Protein AF-A0A399F5J0-F1 (afdb_monomer)

pLDDT: mean 86.91, std 15.65, range [37.97, 98.62]

Structure (mmCIF, N/CA/C/O backbone):
data_AF-A0A399F5J0-F1
#
_entry.id   AF-A0A399F5J0-F1
#
loop_
_atom_site.group_PDB
_atom_site.id
_atom_site.type_symbol
_atom_site.label_atom_id
_atom_site.label_alt_id
_atom_site.label_comp_id
_atom_site.label_asym_id
_atom_site.label_entity_id
_atom_site.label_seq_id
_atom_site.pdbx_PDB_ins_code
_atom_site.Cartn_x
_atom_site.Cartn_y
_atom_site.Cartn_z
_atom_site.occupancy
_atom_site.B_iso_or_equiv
_atom_site.auth_seq_id
_atom_site.auth_comp_id
_atom_site.auth_asym_id
_atom_site.auth_atom_id
_atom_site.pdbx_PDB_model_num
ATOM 1 N N . MET A 1 1 ? -2.899 16.277 22.459 1.00 39.34 1 MET A N 1
ATOM 2 C CA . MET A 1 1 ? -2.264 15.158 21.730 1.00 39.34 1 MET A CA 1
ATOM 3 C C . MET A 1 1 ? -3.177 13.953 21.879 1.00 39.34 1 MET A C 1
ATOM 5 O O . MET A 1 1 ? -3.396 13.533 23.008 1.00 39.34 1 MET A O 1
ATOM 9 N N . ARG A 1 2 ? -3.818 13.491 20.797 1.00 46.12 2 ARG A N 1
ATOM 10 C CA . ARG A 1 2 ? -4.638 12.269 20.835 1.00 46.12 2 ARG A CA 1
ATOM 11 C C . ARG A 1 2 ? -3.710 11.055 20.730 1.00 46.12 2 ARG A C 1
ATOM 13 O O . ARG A 1 2 ? -2.695 11.117 20.047 1.00 46.12 2 ARG A O 1
ATOM 20 N N . SER A 1 3 ? -4.010 10.022 21.511 1.00 44.75 3 SER A N 1
ATOM 21 C CA . SER A 1 3 ? -3.161 8.846 21.712 1.00 44.75 3 SER A CA 1
ATOM 22 C C . SER A 1 3 ? -3.291 7.888 20.526 1.00 44.75 3 SER A C 1
ATOM 24 O O . SER A 1 3 ? -4.403 7.493 20.186 1.00 44.75 3 SER A O 1
ATOM 26 N N . MET A 1 4 ? -2.166 7.534 19.900 1.00 50.41 4 MET A N 1
ATOM 27 C CA . MET A 1 4 ? -2.104 6.473 18.893 1.00 50.41 4 MET A CA 1
ATOM 28 C C . MET A 1 4 ? -2.210 5.108 19.578 1.00 50.41 4 MET A C 1
ATOM 30 O O . MET A 1 4 ? -1.457 4.828 20.514 1.00 50.41 4 MET A O 1
ATOM 34 N N . SER A 1 5 ? -3.106 4.246 19.096 1.00 65.94 5 SER A N 1
ATOM 35 C CA . SER A 1 5 ? -3.168 2.852 19.543 1.00 65.94 5 SER A CA 1
ATOM 36 C C . SER A 1 5 ? -2.081 2.044 18.828 1.00 65.94 5 SER A C 1
ATOM 38 O O . SER A 1 5 ? -2.096 1.925 17.603 1.00 65.94 5 SER A O 1
ATOM 40 N N . VAL A 1 6 ? -1.107 1.529 19.582 1.00 53.22 6 VAL A N 1
ATOM 41 C CA . VAL A 1 6 ? -0.026 0.675 19.061 1.00 53.22 6 VAL A CA 1
ATOM 42 C C . VAL A 1 6 ? -0.524 -0.767 18.981 1.00 53.22 6 VAL A C 1
ATOM 44 O O . VAL A 1 6 ? -0.937 -1.332 19.997 1.00 53.22 6 VAL A O 1
ATOM 47 N N . LEU A 1 7 ? -0.474 -1.377 17.793 1.00 51.62 7 LEU A N 1
ATOM 48 C CA . LEU A 1 7 ? -0.889 -2.767 17.612 1.00 51.62 7 LEU A CA 1
ATOM 49 C C . LEU A 1 7 ? 0.215 -3.740 18.071 1.00 51.62 7 LEU A C 1
ATOM 51 O O . LEU A 1 7 ? 1.389 -3.539 17.748 1.00 51.62 7 LEU A O 1
ATOM 55 N N . PRO A 1 8 ? -0.120 -4.808 18.819 1.00 44.28 8 PRO A N 1
ATOM 56 C CA . PRO A 1 8 ? 0.854 -5.815 19.224 1.00 44.28 8 PRO A CA 1
ATOM 57 C C . PRO A 1 8 ? 1.428 -6.582 18.018 1.00 44.28 8 PRO A C 1
ATOM 59 O O . PRO A 1 8 ? 0.754 -6.802 17.012 1.00 44.28 8 PRO A O 1
ATOM 62 N N . SER A 1 9 ? 2.688 -7.006 18.169 1.00 53.03 9 SER A N 1
ATOM 63 C CA . SER A 1 9 ? 3.479 -7.796 17.213 1.00 53.03 9 SER A CA 1
ATOM 64 C C . SER A 1 9 ? 2.714 -8.999 16.637 1.00 53.03 9 SER A C 1
ATOM 66 O O . SER A 1 9 ? 1.986 -9.683 17.354 1.00 53.03 9 SER A O 1
ATOM 68 N N . SER A 1 10 ? 2.962 -9.251 15.345 1.00 49.31 10 SER A N 1
ATOM 69 C CA . SER A 1 10 ? 2.407 -10.208 14.363 1.00 49.31 10 SER A CA 1
ATOM 70 C C . SER A 1 10 ? 2.232 -11.692 14.750 1.00 49.31 10 SER A C 1
ATOM 72 O O . SER A 1 10 ? 2.075 -12.542 13.872 1.00 49.31 10 SER A O 1
ATOM 74 N N . ARG A 1 11 ? 2.209 -12.058 16.034 1.00 37.97 11 ARG A N 1
ATOM 75 C CA . ARG A 1 11 ? 1.955 -13.433 16.487 1.00 37.97 11 ARG A CA 1
ATOM 76 C C . ARG A 1 11 ? 0.496 -13.830 16.232 1.00 37.97 11 ARG A C 1
ATOM 78 O O . ARG A 1 11 ? -0.356 -13.663 17.098 1.00 37.97 11 ARG A O 1
ATOM 85 N N . GLY A 1 12 ? 0.222 -14.367 15.045 1.00 40.38 12 GLY A N 1
ATOM 86 C CA . GLY A 1 12 ? -1.061 -14.986 14.691 1.00 40.38 12 GLY A CA 1
ATOM 87 C C . GLY A 1 12 ? -1.596 -14.651 13.299 1.00 40.38 12 GLY A C 1
ATOM 88 O O . GLY A 1 12 ? -2.651 -15.162 12.929 1.00 40.38 12 GLY A O 1
ATOM 89 N N . MET A 1 13 ? -0.902 -13.816 12.524 1.00 48.84 13 MET A N 1
ATOM 90 C CA . MET A 1 13 ? -1.251 -13.602 11.120 1.00 48.84 13 MET A CA 1
ATOM 91 C C . MET A 1 13 ? -0.742 -14.809 10.327 1.00 48.84 13 MET A C 1
ATOM 93 O O . MET A 1 13 ? 0.441 -15.135 10.420 1.00 48.84 13 MET A O 1
ATOM 97 N N . VAL A 1 14 ? -1.633 -15.504 9.616 1.00 44.69 14 VAL A N 1
ATOM 98 C CA . VAL A 1 14 ? -1.251 -16.551 8.659 1.00 44.69 14 VAL A CA 1
ATOM 99 C C . VAL A 1 14 ? -0.308 -15.886 7.661 1.00 44.69 14 VAL A C 1
ATOM 101 O O . VAL A 1 14 ? -0.738 -15.043 6.878 1.00 44.69 14 VAL A O 1
ATOM 104 N N . LEU A 1 15 ? 0.988 -16.176 7.776 1.00 49.31 15 LEU A N 1
ATOM 105 C CA . LEU A 1 15 ? 1.965 -15.783 6.773 1.00 49.31 15 LEU A CA 1
ATOM 106 C C . LEU A 1 15 ? 1.561 -16.511 5.494 1.00 49.31 15 LEU A C 1
ATOM 108 O O . LEU A 1 15 ? 1.351 -17.719 5.518 1.00 49.31 15 LEU A O 1
ATOM 112 N N . GLU A 1 16 ? 1.365 -15.759 4.420 1.00 53.91 16 GLU A N 1
ATOM 113 C CA . GLU A 1 16 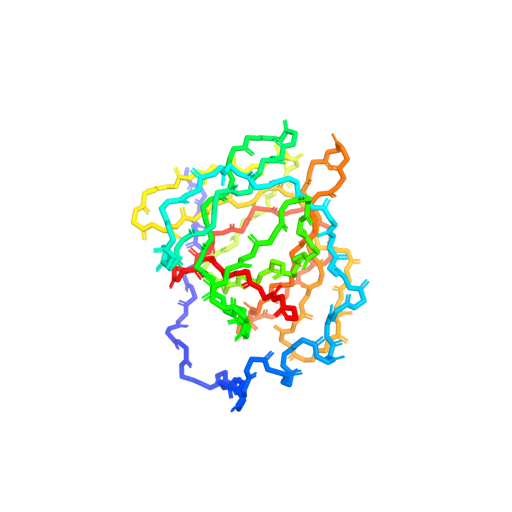? 0.997 -16.310 3.120 1.00 53.91 16 GLU A CA 1
ATOM 114 C C . GLU A 1 16 ? 2.034 -17.355 2.692 1.00 53.91 16 GLU A C 1
ATOM 116 O O . GLU A 1 16 ? 3.235 -17.081 2.733 1.00 53.91 16 GLU A O 1
ATOM 121 N N . ASP A 1 17 ? 1.583 -18.544 2.284 1.00 62.09 17 ASP A N 1
ATOM 122 C CA . ASP A 1 17 ? 2.487 -19.659 1.968 1.00 62.09 17 ASP A CA 1
ATOM 123 C C . ASP A 1 17 ? 3.303 -19.427 0.674 1.00 62.09 17 ASP A C 1
ATOM 125 O O . ASP A 1 17 ? 4.294 -20.119 0.446 1.00 62.09 17 ASP A O 1
ATOM 129 N N . SER A 1 18 ? 2.942 -18.449 -0.175 1.00 79.56 18 SER A N 1
ATOM 130 C CA . SER A 1 18 ? 3.708 -18.067 -1.379 1.00 79.56 18 SER A CA 1
ATOM 131 C C . SER A 1 18 ? 3.293 -16.699 -1.953 1.00 79.56 18 SER A C 1
ATOM 133 O O . SER A 1 18 ? 2.215 -16.188 -1.644 1.00 79.56 18 SER A O 1
ATOM 135 N N . ALA A 1 19 ? 4.137 -16.090 -2.798 1.00 85.75 19 ALA A N 1
ATOM 136 C CA . ALA A 1 19 ? 3.798 -14.834 -3.484 1.00 85.75 19 ALA A CA 1
ATOM 137 C C . ALA A 1 19 ? 2.748 -15.046 -4.589 1.00 85.75 19 ALA A C 1
ATOM 139 O O . ALA A 1 19 ? 1.909 -14.183 -4.842 1.00 85.75 19 ALA A O 1
ATOM 140 N N . GLU A 1 20 ? 2.776 -16.227 -5.193 1.00 88.44 20 GLU A N 1
ATOM 141 C CA . GLU A 1 20 ? 1.844 -16.730 -6.189 1.00 88.44 20 GLU A CA 1
ATOM 142 C C . GLU A 1 20 ? 0.432 -16.834 -5.604 1.00 88.44 20 GLU A C 1
ATOM 144 O O . GLU A 1 20 ? -0.510 -16.289 -6.177 1.00 88.44 20 GLU A O 1
ATOM 149 N N . GLY A 1 21 ? 0.294 -17.431 -4.415 1.00 89.31 21 GLY A N 1
ATOM 150 C CA . GLY A 1 21 ? -0.991 -17.522 -3.719 1.00 89.31 21 GLY A CA 1
ATOM 151 C C . GLY A 1 21 ? -1.574 -16.150 -3.360 1.00 89.31 21 GLY A C 1
ATOM 152 O O . GLY A 1 21 ? -2.775 -15.927 -3.530 1.00 89.31 21 GLY A O 1
ATOM 153 N N . PHE A 1 22 ? -0.727 -15.202 -2.934 1.00 91.81 22 PHE A N 1
ATOM 154 C CA . PHE A 1 22 ? -1.146 -13.816 -2.682 1.00 91.81 22 PHE A CA 1
ATOM 155 C C . PHE A 1 22 ? -1.698 -13.170 -3.957 1.00 91.81 22 PHE A C 1
ATOM 157 O O . PHE A 1 22 ? -2.768 -12.552 -3.960 1.00 91.81 22 PHE A O 1
ATOM 164 N N . TRP A 1 23 ? -0.970 -13.330 -5.065 1.00 92.94 23 TRP A N 1
ATOM 165 C CA . TRP A 1 23 ? -1.353 -12.784 -6.360 1.00 92.94 23 TRP A CA 1
ATOM 166 C C . TRP A 1 23 ? -2.669 -13.379 -6.869 1.00 92.94 23 TRP A C 1
ATOM 168 O O . TRP A 1 23 ? -3.563 -12.632 -7.266 1.00 92.94 23 TRP A O 1
ATOM 178 N N . GLU A 1 24 ? -2.840 -14.699 -6.822 1.00 92.38 24 GLU A N 1
ATOM 179 C CA . GLU A 1 24 ? -4.075 -15.362 -7.258 1.00 92.38 24 GLU A CA 1
ATOM 180 C C . GLU A 1 24 ? -5.309 -14.827 -6.523 1.00 92.38 24 GLU A C 1
ATOM 182 O O . GLU A 1 24 ? -6.332 -14.552 -7.152 1.00 92.38 24 GLU A O 1
ATOM 187 N N . ARG A 1 25 ? -5.196 -14.598 -5.210 1.00 92.62 25 ARG A N 1
ATOM 188 C CA . ARG A 1 25 ? -6.302 -14.105 -4.376 1.00 92.62 25 ARG A CA 1
ATOM 189 C C . ARG A 1 25 ? -6.677 -12.656 -4.658 1.00 92.62 25 ARG A C 1
ATOM 191 O O . ARG A 1 25 ? -7.857 -12.304 -4.653 1.00 92.62 25 ARG A O 1
ATOM 198 N N . PHE A 1 26 ? -5.686 -11.800 -4.888 1.00 96.00 26 PHE A N 1
ATOM 199 C CA . PHE A 1 26 ? -5.881 -10.351 -4.815 1.00 96.00 26 PHE A CA 1
ATOM 200 C C . PHE A 1 26 ? -5.524 -9.585 -6.097 1.00 96.00 26 PHE A C 1
ATOM 202 O O . PHE A 1 26 ? -5.726 -8.372 -6.153 1.00 96.00 26 PHE A O 1
ATOM 209 N N . SER A 1 27 ? -5.069 -10.256 -7.159 1.00 95.44 27 SER A N 1
ATOM 210 C CA . SER A 1 27 ? -4.699 -9.634 -8.447 1.00 95.44 27 SER A CA 1
ATOM 211 C C . SER A 1 27 ? -5.818 -8.822 -9.110 1.00 95.44 27 SER A C 1
ATOM 213 O O . SER A 1 27 ? -5.539 -7.946 -9.934 1.00 95.44 27 SER A O 1
ATOM 215 N N . ALA A 1 28 ? -7.080 -9.051 -8.738 1.00 96.94 28 ALA A N 1
ATOM 216 C CA . ALA A 1 28 ? -8.214 -8.229 -9.162 1.00 96.94 28 ALA A CA 1
ATOM 217 C C . ALA A 1 28 ? -8.090 -6.750 -8.737 1.00 96.94 28 ALA A C 1
ATOM 219 O O . ALA A 1 28 ? -8.683 -5.891 -9.382 1.00 96.94 28 ALA A O 1
ATOM 220 N N . TYR A 1 29 ? -7.307 -6.452 -7.694 1.00 97.50 29 TYR A N 1
ATOM 221 C CA . TYR A 1 29 ? -7.049 -5.093 -7.198 1.00 97.50 29 TYR A CA 1
ATOM 222 C C . TYR A 1 29 ? -5.705 -4.522 -7.668 1.00 97.50 29 TYR A C 1
ATOM 224 O O . TYR A 1 29 ? -5.326 -3.426 -7.262 1.00 97.50 29 TYR A O 1
ATOM 232 N N . ALA A 1 30 ? -4.972 -5.260 -8.506 1.00 96.81 30 ALA A N 1
ATOM 233 C CA . ALA 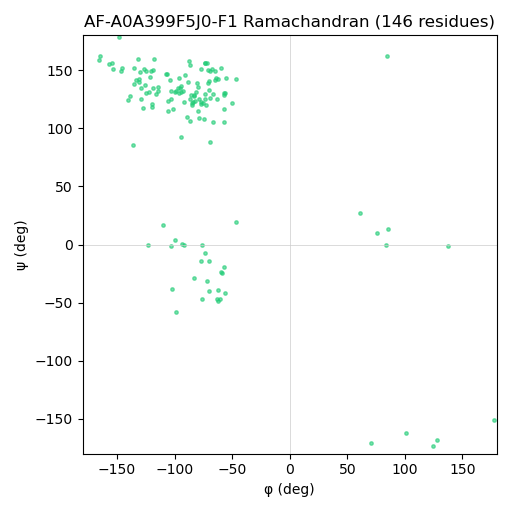A 1 30 ? -3.712 -4.792 -9.060 1.00 96.81 30 ALA A CA 1
ATOM 234 C C . ALA A 1 30 ? -3.947 -3.673 -10.084 1.00 96.81 30 ALA A C 1
ATOM 236 O O . ALA A 1 30 ? -4.840 -3.772 -10.928 1.00 96.81 30 ALA A O 1
ATOM 237 N N . GLN A 1 31 ? -3.104 -2.647 -10.044 1.00 96.31 31 GLN A N 1
ATOM 238 C CA . GLN A 1 31 ? -3.170 -1.474 -10.910 1.00 96.31 31 GLN A CA 1
ATOM 239 C C . GLN A 1 31 ? -1.906 -1.359 -11.756 1.00 96.31 31 GLN A C 1
ATOM 241 O O . GLN A 1 31 ? -0.828 -1.781 -11.340 1.00 96.31 31 GLN A O 1
ATOM 246 N N . GLU A 1 32 ? -2.035 -0.792 -12.952 1.00 95.00 32 GLU A N 1
ATOM 247 C CA . GLU A 1 32 ? -0.889 -0.511 -13.814 1.00 95.00 32 GLU A CA 1
ATOM 248 C C . GLU A 1 32 ? -0.263 0.828 -13.444 1.00 95.00 32 GLU A C 1
ATOM 250 O O . GLU A 1 32 ? -0.918 1.868 -13.499 1.00 95.00 32 GLU A O 1
ATOM 255 N N . TRP A 1 33 ? 1.022 0.796 -13.102 1.00 93.69 33 TRP A N 1
ATOM 256 C CA . TRP A 1 33 ? 1.793 1.987 -12.779 1.00 93.69 33 TRP A CA 1
ATOM 257 C C . TRP A 1 33 ? 3.118 1.987 -13.547 1.00 93.69 33 TRP A C 1
ATOM 259 O O . TRP A 1 33 ? 3.758 0.937 -13.684 1.00 93.69 33 TRP A O 1
ATOM 269 N N . PRO A 1 34 ? 3.570 3.143 -14.060 1.00 93.00 34 PRO A N 1
ATOM 270 C CA . PRO A 1 34 ? 4.929 3.270 -14.559 1.00 93.00 34 PRO A CA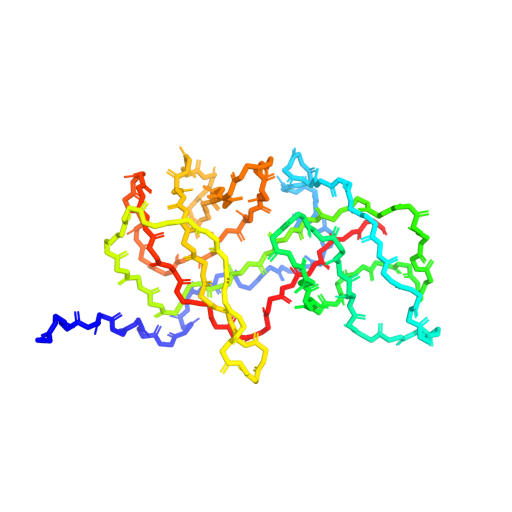 1
ATOM 271 C C . PRO A 1 34 ? 5.928 3.039 -13.422 1.00 93.00 34 PRO A C 1
ATOM 273 O O . PRO A 1 34 ? 5.711 3.487 -12.297 1.00 93.00 34 PRO A O 1
ATOM 276 N N . ILE A 1 35 ? 7.042 2.383 -13.731 1.00 90.81 35 ILE A N 1
ATOM 277 C CA . ILE A 1 35 ? 8.205 2.308 -12.840 1.00 90.81 35 ILE A CA 1
ATOM 278 C C . ILE A 1 35 ? 9.343 3.168 -13.385 1.00 90.81 35 ILE A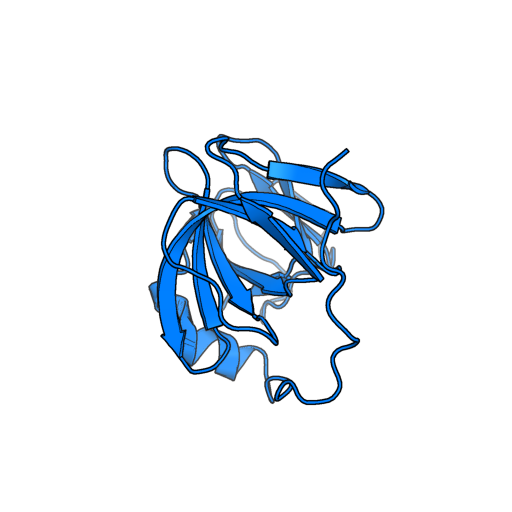 C 1
ATOM 280 O O . ILE A 1 35 ? 9.495 3.286 -14.609 1.00 90.81 35 ILE A O 1
ATOM 284 N N . ALA A 1 36 ? 10.138 3.758 -12.494 1.00 85.44 36 ALA A N 1
ATOM 285 C CA . ALA A 1 36 ? 11.415 4.344 -12.884 1.00 85.44 36 ALA A CA 1
ATOM 286 C C . ALA A 1 36 ? 12.411 3.228 -13.272 1.00 85.44 36 ALA A C 1
ATOM 288 O O . ALA A 1 36 ? 12.312 2.107 -12.762 1.00 85.44 36 ALA A O 1
ATOM 289 N N . PRO A 1 37 ? 13.347 3.488 -14.202 1.00 68.75 37 PRO A N 1
ATOM 290 C CA . PRO A 1 37 ? 14.387 2.527 -14.538 1.00 68.75 37 PRO A CA 1
ATOM 291 C C . PRO A 1 37 ? 15.339 2.336 -13.348 1.00 68.75 37 PRO A C 1
ATOM 293 O O . PRO A 1 37 ? 16.191 3.178 -13.087 1.00 68.75 37 PRO A O 1
ATOM 296 N N . GLU A 1 38 ? 15.207 1.205 -12.665 1.00 65.19 38 GLU A N 1
ATOM 297 C CA . GLU A 1 38 ? 16.149 0.735 -11.646 1.00 65.19 38 GLU A CA 1
ATOM 298 C C . GLU A 1 38 ? 17.282 -0.096 -12.285 1.00 65.19 38 GLU A C 1
ATOM 300 O O . GLU A 1 38 ? 17.106 -0.655 -13.378 1.00 65.19 38 GLU A O 1
ATOM 305 N N . PRO A 1 39 ? 18.452 -0.238 -11.630 1.00 62.75 39 PRO A N 1
ATOM 306 C CA . PRO A 1 39 ? 19.431 -1.238 -12.034 1.00 62.75 39 PRO A CA 1
ATOM 307 C C . PRO A 1 39 ? 18.794 -2.634 -12.065 1.00 62.75 39 PRO A C 1
ATOM 309 O O . PRO A 1 39 ? 17.959 -2.988 -11.230 1.00 62.75 39 PRO A O 1
ATOM 312 N N . VAL A 1 40 ? 19.210 -3.444 -13.043 1.00 65.12 40 VAL A N 1
ATOM 313 C CA . VAL A 1 40 ? 18.757 -4.833 -13.200 1.00 65.12 40 VAL A CA 1
ATOM 314 C C . VAL A 1 40 ? 18.901 -5.577 -11.868 1.00 65.12 40 VAL A C 1
ATOM 316 O O . VAL A 1 40 ? 20.002 -5.673 -11.331 1.00 65.12 40 VAL A O 1
ATOM 319 N N . GLY A 1 41 ? 17.793 -6.119 -11.355 1.00 65.44 41 GLY A N 1
ATOM 320 C CA . GLY A 1 41 ? 17.779 -6.915 -10.125 1.00 65.44 41 GLY A CA 1
ATOM 321 C C . GLY A 1 41 ? 17.658 -6.127 -8.815 1.00 65.44 41 GLY A C 1
ATOM 322 O O . GLY A 1 41 ? 17.890 -6.716 -7.759 1.00 65.44 41 GLY A O 1
ATOM 323 N N . SER A 1 42 ? 17.302 -4.835 -8.846 1.00 80.00 42 SER A N 1
ATOM 324 C CA . SER A 1 42 ? 16.937 -4.098 -7.625 1.00 80.00 42 SER A CA 1
ATOM 325 C C . SER A 1 42 ? 15.765 -4.793 -6.911 1.00 80.00 42 SER A C 1
ATOM 327 O O . SER A 1 42 ? 14.757 -5.091 -7.553 1.00 80.00 42 SER A O 1
ATOM 329 N N . PRO A 1 43 ? 15.852 -5.057 -5.592 1.00 85.94 43 PRO A N 1
ATOM 330 C CA . PRO A 1 43 ? 14.732 -5.597 -4.824 1.00 85.94 43 PRO A CA 1
ATOM 331 C C . PRO A 1 43 ? 13.676 -4.527 -4.507 1.00 85.94 43 PRO A C 1
ATOM 333 O O . PRO A 1 43 ? 12.699 -4.823 -3.821 1.00 85.94 43 PRO A O 1
ATOM 336 N N . ILE A 1 44 ? 13.890 -3.280 -4.942 1.00 90.06 44 ILE A N 1
ATOM 337 C CA . ILE A 1 44 ? 12.984 -2.156 -4.737 1.00 90.06 44 ILE A CA 1
ATOM 338 C C . ILE A 1 44 ? 12.431 -1.707 -6.090 1.00 90.06 44 ILE A C 1
ATOM 340 O O . ILE A 1 44 ? 13.184 -1.495 -7.035 1.00 90.06 44 ILE A O 1
ATOM 344 N N . LEU A 1 45 ? 11.113 -1.530 -6.165 1.00 90.75 45 LEU A N 1
ATOM 345 C CA . LEU A 1 45 ? 10.445 -0.864 -7.278 1.00 90.75 45 LEU A CA 1
ATOM 346 C C . LEU A 1 45 ? 10.115 0.575 -6.898 1.00 90.75 45 LEU A C 1
ATOM 348 O O . LEU A 1 45 ? 9.498 0.820 -5.857 1.00 90.75 45 LEU A O 1
ATOM 352 N N . GLU A 1 46 ? 10.467 1.497 -7.788 1.00 93.00 46 GLU A N 1
ATOM 353 C CA . GLU A 1 46 ? 10.061 2.899 -7.744 1.00 93.00 46 GLU A CA 1
ATOM 354 C C . GLU A 1 46 ? 8.809 3.105 -8.604 1.00 93.00 46 GLU A C 1
ATOM 356 O O . GLU A 1 46 ? 8.891 3.314 -9.817 1.00 93.00 46 GLU A O 1
ATOM 361 N N . LEU A 1 47 ? 7.630 3.018 -7.988 1.00 93.56 47 LEU A N 1
ATOM 362 C CA . LEU A 1 47 ? 6.352 3.214 -8.672 1.00 93.56 47 LEU A CA 1
ATOM 363 C C . LEU A 1 47 ? 6.036 4.704 -8.787 1.00 93.56 47 LEU A C 1
ATOM 365 O O . LEU A 1 47 ? 5.961 5.416 -7.784 1.00 93.56 47 LEU A O 1
ATOM 369 N N . LEU A 1 48 ? 5.820 5.169 -10.015 1.00 93.62 48 LEU A N 1
ATOM 370 C CA . LEU A 1 48 ? 5.488 6.554 -10.322 1.00 93.62 48 LEU A CA 1
ATOM 371 C C . LEU A 1 48 ? 3.976 6.743 -10.226 1.00 93.62 48 LEU A C 1
ATOM 373 O O . LEU A 1 48 ? 3.223 6.304 -11.096 1.00 93.62 48 LEU A O 1
ATOM 377 N N . THR A 1 49 ? 3.530 7.410 -9.165 1.00 91.31 49 THR A N 1
ATOM 378 C CA . THR A 1 49 ? 2.107 7.655 -8.912 1.00 91.31 49 THR A CA 1
ATOM 379 C C . THR A 1 49 ? 1.797 9.154 -8.908 1.00 91.31 49 THR A C 1
ATOM 381 O O . THR A 1 49 ? 2.698 9.966 -8.676 1.00 91.31 49 THR A O 1
ATOM 384 N N . PRO A 1 50 ? 0.530 9.566 -9.097 1.00 87.25 50 PRO A N 1
ATOM 385 C CA . PRO A 1 50 ? 0.143 10.977 -9.028 1.00 87.25 50 PRO A CA 1
ATOM 386 C C . PRO A 1 50 ? 0.451 11.660 -7.689 1.00 87.25 50 PRO A C 1
ATOM 388 O O . PRO A 1 50 ? 0.619 12.875 -7.652 1.00 87.25 50 PRO A O 1
ATOM 391 N N . ALA A 1 51 ? 0.539 10.897 -6.597 1.00 85.94 51 ALA A N 1
ATOM 392 C CA . ALA A 1 51 ? 0.863 11.412 -5.268 1.00 85.94 51 ALA A CA 1
ATOM 393 C C . ALA A 1 51 ? 2.374 11.384 -4.948 1.00 85.94 51 ALA A C 1
ATOM 395 O O . ALA A 1 51 ? 2.780 11.832 -3.877 1.00 85.94 51 ALA A O 1
ATOM 396 N N . GLY A 1 52 ? 3.210 10.899 -5.873 1.00 89.19 52 GLY A N 1
ATOM 397 C CA . GLY A 1 52 ? 4.663 10.820 -5.730 1.00 89.19 52 GLY A CA 1
ATOM 398 C C . GLY A 1 52 ? 5.217 9.424 -6.016 1.00 89.19 52 GLY A C 1
ATOM 399 O O . GLY A 1 52 ? 4.520 8.548 -6.532 1.00 89.19 52 GLY A O 1
ATOM 400 N N . ILE A 1 53 ? 6.485 9.212 -5.670 1.00 92.12 53 ILE A N 1
ATOM 401 C CA . ILE A 1 53 ? 7.152 7.916 -5.832 1.00 92.12 53 ILE A CA 1
ATOM 402 C C . ILE A 1 53 ? 6.822 7.023 -4.633 1.00 92.12 53 ILE A C 1
ATOM 404 O O . ILE A 1 53 ? 7.013 7.427 -3.483 1.00 92.12 53 ILE A O 1
ATOM 408 N N . LEU A 1 54 ? 6.349 5.806 -4.903 1.00 94.25 54 LEU A N 1
ATOM 409 C CA . LEU A 1 54 ? 6.237 4.740 -3.910 1.00 94.25 54 LEU A CA 1
ATOM 410 C C . LEU A 1 54 ? 7.386 3.751 -4.086 1.00 94.25 54 LEU A C 1
ATOM 412 O O . LEU A 1 54 ? 7.472 3.056 -5.094 1.00 94.25 54 LEU A O 1
ATOM 416 N N . TYR A 1 55 ? 8.228 3.658 -3.064 1.00 93.88 55 TYR A N 1
ATOM 417 C CA . TYR A 1 55 ? 9.252 2.626 -2.934 1.00 93.88 55 TYR A CA 1
ATOM 418 C C . TYR A 1 55 ? 8.638 1.377 -2.319 1.00 93.88 55 TYR A C 1
ATOM 420 O O . TYR A 1 55 ? 8.135 1.424 -1.191 1.00 93.88 55 TYR A O 1
ATOM 428 N N . THR A 1 56 ? 8.694 0.272 -3.051 1.00 93.94 56 THR A N 1
ATOM 429 C CA . THR A 1 56 ? 8.076 -0.995 -2.651 1.00 93.94 56 THR A CA 1
ATOM 430 C C . THR A 1 56 ? 9.061 -2.140 -2.789 1.00 93.94 56 THR A C 1
ATOM 432 O O . THR A 1 56 ? 9.865 -2.156 -3.712 1.00 93.94 56 THR A O 1
ATOM 435 N N . PHE A 1 57 ? 9.017 -3.094 -1.865 1.00 93.00 57 PHE A N 1
ATOM 436 C CA . PHE A 1 57 ? 9.808 -4.311 -1.965 1.00 93.00 57 PHE A CA 1
ATOM 437 C C . PHE A 1 57 ? 9.189 -5.239 -3.012 1.00 93.00 57 PHE A C 1
ATOM 439 O O . PHE A 1 57 ? 8.020 -5.619 -2.892 1.00 93.00 57 PHE A O 1
ATOM 446 N N . ASP A 1 58 ? 9.973 -5.591 -4.025 1.00 91.38 58 ASP A N 1
ATOM 447 C CA . ASP A 1 58 ? 9.534 -6.408 -5.145 1.00 91.38 58 ASP A CA 1
ATOM 448 C C . ASP A 1 58 ? 9.341 -7.868 -4.717 1.00 91.38 58 ASP A C 1
ATOM 450 O O . ASP A 1 58 ? 10.266 -8.536 -4.249 1.00 91.38 58 ASP A O 1
ATOM 454 N N . ARG A 1 59 ? 8.116 -8.371 -4.867 1.00 90.81 59 ARG A N 1
ATOM 455 C CA . ARG A 1 59 ? 7.741 -9.774 -4.633 1.00 90.81 59 ARG A CA 1
ATOM 456 C C . ARG A 1 59 ? 7.407 -10.498 -5.938 1.00 90.81 59 ARG A C 1
ATOM 458 O O . ARG A 1 59 ? 6.745 -11.531 -5.903 1.00 90.81 59 ARG A O 1
ATOM 465 N N . GLY A 1 60 ? 7.813 -9.938 -7.076 1.00 84.12 60 GLY A N 1
ATOM 466 C CA . GLY A 1 60 ? 7.550 -10.491 -8.394 1.00 84.12 60 GLY A CA 1
ATOM 467 C C . GLY A 1 60 ? 8.370 -11.721 -8.751 1.00 84.12 60 GLY A C 1
ATOM 468 O O . GLY A 1 60 ? 9.470 -11.940 -8.249 1.00 84.12 60 GLY A O 1
ATOM 469 N N . LEU A 1 61 ? 7.826 -12.501 -9.683 1.00 73.56 61 LEU A N 1
ATOM 470 C CA . LEU A 1 61 ? 8.392 -13.787 -10.098 1.00 73.56 61 LEU A CA 1
ATOM 471 C C . LEU A 1 61 ? 9.501 -13.635 -11.147 1.00 73.56 61 LEU A C 1
ATOM 473 O O . LEU A 1 61 ? 10.416 -14.453 -11.231 1.00 73.56 61 LEU A O 1
ATOM 477 N N . THR A 1 62 ? 9.430 -12.583 -11.967 1.00 73.31 62 THR A N 1
ATOM 478 C CA . THR A 1 62 ? 10.369 -12.354 -13.073 1.00 73.31 62 THR A CA 1
ATOM 479 C C . THR A 1 62 ? 11.459 -11.348 -12.688 1.00 73.31 62 THR A C 1
ATOM 481 O O . THR A 1 62 ? 11.132 -10.276 -12.204 1.00 73.31 62 THR A O 1
ATOM 484 N N . PRO A 1 63 ? 12.756 -11.594 -12.936 1.00 69.69 63 PRO A N 1
ATOM 485 C CA . PRO A 1 63 ? 13.845 -10.745 -12.423 1.00 69.69 63 PRO A CA 1
ATOM 486 C C . PRO A 1 63 ? 13.988 -9.381 -13.121 1.00 69.69 63 PRO A C 1
ATOM 488 O O . PRO A 1 63 ? 14.817 -8.564 -12.725 1.00 69.69 63 PRO A O 1
ATOM 491 N N . THR A 1 64 ? 13.242 -9.130 -14.199 1.00 73.12 64 THR A N 1
ATOM 492 C CA . THR A 1 64 ? 13.367 -7.904 -15.000 1.00 73.12 64 THR A CA 1
ATOM 493 C C . THR A 1 64 ? 11.979 -7.366 -15.339 1.00 73.12 64 THR A C 1
ATOM 495 O O . THR A 1 64 ? 11.433 -7.709 -16.394 1.00 73.12 64 THR A O 1
ATOM 498 N N . PRO A 1 65 ? 11.373 -6.559 -14.449 1.00 75.69 65 PRO A N 1
ATOM 499 C CA . PRO A 1 65 ? 10.070 -5.970 -14.713 1.00 75.69 65 PRO A CA 1
ATOM 500 C C . PRO A 1 65 ? 10.153 -5.008 -15.904 1.00 75.69 65 PRO A C 1
ATOM 502 O O . PRO A 1 65 ? 11.146 -4.305 -16.098 1.00 75.69 65 PRO A O 1
ATOM 505 N N . ARG A 1 66 ? 9.096 -4.978 -16.720 1.00 80.44 66 ARG A N 1
ATOM 506 C CA . ARG A 1 66 ? 8.926 -3.998 -17.801 1.00 80.44 66 ARG A CA 1
ATOM 507 C C . ARG A 1 66 ? 7.909 -2.949 -17.367 1.00 80.44 66 ARG A C 1
ATOM 509 O O . ARG A 1 66 ? 6.929 -3.286 -16.716 1.00 80.44 66 ARG A O 1
ATOM 516 N N . SER A 1 67 ? 8.160 -1.696 -17.737 1.00 85.25 67 SER A N 1
ATOM 517 C CA . SER A 1 67 ? 7.246 -0.574 -17.504 1.00 85.25 67 SER A CA 1
ATOM 518 C C . SER A 1 67 ? 6.255 -0.436 -18.676 1.00 85.25 67 SER A C 1
ATOM 520 O O . SER A 1 67 ? 6.694 -0.577 -19.823 1.00 85.25 67 SER A O 1
ATOM 522 N N . PRO A 1 68 ? 4.961 -0.131 -18.441 1.00 89.12 68 PRO A N 1
ATOM 523 C CA . PRO A 1 68 ? 4.300 -0.064 -17.136 1.00 89.12 68 PRO A CA 1
ATOM 524 C C . PRO A 1 68 ? 4.105 -1.458 -16.530 1.00 89.12 68 PRO A C 1
ATOM 526 O O . PRO A 1 68 ? 4.051 -2.458 -17.245 1.00 89.12 68 PRO A O 1
ATOM 529 N N . LEU A 1 69 ? 3.986 -1.507 -15.205 1.00 89.81 69 LEU A N 1
ATOM 530 C CA . LEU A 1 69 ? 3.876 -2.748 -14.456 1.00 89.81 69 LEU A CA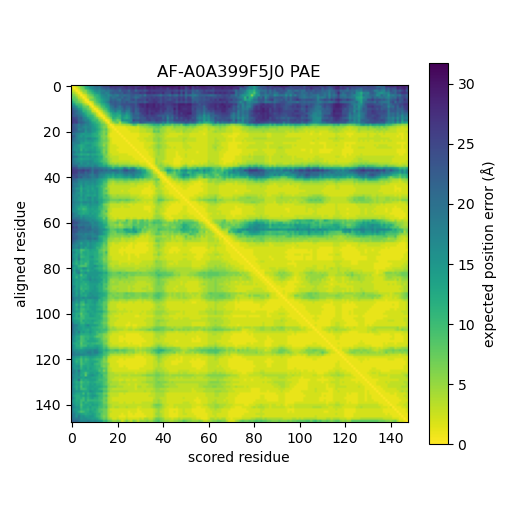 1
ATOM 531 C C . LEU A 1 69 ? 2.527 -2.834 -13.745 1.00 89.81 69 LEU A C 1
ATOM 533 O O . LEU A 1 69 ? 2.137 -1.922 -13.016 1.00 89.81 69 LEU A O 1
ATOM 537 N N . ARG A 1 70 ? 1.836 -3.962 -13.918 1.00 93.62 70 ARG A N 1
ATOM 538 C CA . ARG A 1 70 ? 0.642 -4.284 -13.137 1.00 93.62 70 ARG A CA 1
ATOM 539 C C . ARG A 1 70 ? 1.064 -4.796 -11.763 1.00 93.62 70 ARG A C 1
ATOM 541 O O . ARG A 1 70 ? 1.580 -5.907 -11.655 1.00 93.62 70 ARG A O 1
ATOM 548 N N . VAL A 1 71 ? 0.836 -3.989 -10.732 1.00 94.25 71 VAL A N 1
ATOM 549 C CA . VAL A 1 71 ? 1.251 -4.272 -9.356 1.00 94.25 71 VAL A CA 1
ATOM 550 C C . VAL A 1 71 ? 0.079 -4.305 -8.399 1.00 94.25 71 VAL A C 1
ATOM 552 O O . VAL A 1 71 ? -0.862 -3.519 -8.491 1.00 94.25 71 VAL A O 1
ATOM 555 N N . LEU A 1 72 ? 0.176 -5.203 -7.432 1.00 96.75 72 LEU A N 1
ATOM 556 C CA . LEU A 1 72 ? -0.678 -5.244 -6.266 1.00 96.75 72 LEU A CA 1
ATOM 557 C C . LEU A 1 72 ? 0.120 -4.748 -5.061 1.00 96.75 72 LEU A C 1
ATOM 559 O O . LEU A 1 72 ? 1.090 -5.384 -4.646 1.00 96.75 72 LEU A O 1
ATOM 563 N N . LEU A 1 73 ? -0.293 -3.611 -4.509 1.00 97.12 73 LEU A N 1
ATOM 564 C CA . LEU A 1 73 ? 0.346 -3.022 -3.340 1.00 97.12 73 LEU A CA 1
ATOM 565 C C . LEU A 1 73 ? -0.182 -3.675 -2.070 1.00 97.12 73 LEU A C 1
ATOM 567 O O . LEU A 1 73 ? -1.392 -3.733 -1.855 1.00 97.12 73 LEU A O 1
ATOM 571 N N . HIS A 1 74 ? 0.725 -4.129 -1.213 1.00 97.69 74 HIS A N 1
ATOM 572 C CA . HIS A 1 74 ? 0.380 -4.776 0.041 1.00 97.69 74 HIS A CA 1
ATOM 573 C C . HIS A 1 74 ? 1.130 -4.159 1.222 1.00 97.69 74 HIS A C 1
ATOM 575 O O . HIS A 1 74 ? 2.361 -4.103 1.233 1.00 97.69 74 HIS A O 1
ATOM 581 N N . GLY A 1 75 ? 0.378 -3.717 2.231 1.00 97.50 75 GLY A N 1
ATOM 582 C CA . GLY A 1 75 ? 0.908 -3.169 3.477 1.00 97.50 75 GLY A CA 1
ATOM 583 C C . GLY A 1 75 ? 0.371 -3.901 4.704 1.00 97.50 75 GLY A C 1
ATOM 584 O O . GLY A 1 75 ? -0.768 -4.366 4.714 1.00 97.50 75 GLY A O 1
ATOM 585 N N . VAL A 1 76 ? 1.177 -3.968 5.761 1.00 97.31 76 VAL A N 1
ATOM 586 C CA . VAL A 1 76 ? 0.766 -4.507 7.065 1.00 97.31 76 VAL A CA 1
ATOM 587 C C . VAL A 1 76 ? 0.521 -3.340 8.013 1.00 97.31 76 VAL A C 1
ATOM 589 O O . VAL A 1 76 ? 1.396 -2.500 8.196 1.00 97.31 76 VAL A O 1
ATOM 592 N N . VAL A 1 77 ? -0.662 -3.273 8.614 1.00 97.75 77 VAL A N 1
ATOM 593 C CA . VAL A 1 77 ? -1.058 -2.183 9.510 1.00 97.75 77 VAL A CA 1
ATOM 594 C C . VAL A 1 77 ? -0.346 -2.304 10.858 1.00 97.75 77 VAL A C 1
ATOM 596 O O . VAL A 1 77 ? -0.432 -3.330 11.528 1.00 97.75 77 VAL A O 1
ATOM 599 N N . GLU A 1 78 ? 0.339 -1.234 11.264 1.00 96.25 78 GLU A N 1
ATOM 600 C CA . GLU A 1 78 ? 1.005 -1.088 12.568 1.00 96.25 78 GLU A CA 1
ATOM 601 C C . GLU A 1 78 ? 0.198 -0.204 13.530 1.00 96.25 78 GLU A C 1
ATOM 603 O O . GLU A 1 78 ? 0.146 -0.475 14.730 1.00 96.25 78 GLU A O 1
ATOM 608 N N . ALA A 1 79 ? -0.430 0.855 13.015 1.00 96.44 79 ALA A N 1
ATOM 609 C CA . ALA A 1 79 ? -1.277 1.757 13.790 1.00 96.44 79 ALA A CA 1
ATOM 610 C C . ALA A 1 79 ? -2.308 2.443 12.890 1.00 96.44 79 ALA A C 1
ATOM 612 O O . ALA A 1 79 ? -2.079 2.600 11.689 1.00 96.44 79 ALA A O 1
ATOM 613 N N . VAL A 1 80 ? -3.416 2.883 13.486 1.00 97.31 80 VAL A N 1
ATOM 614 C CA . VAL A 1 80 ? -4.476 3.628 12.795 1.00 97.31 80 VAL A CA 1
ATOM 615 C C . VAL A 1 80 ? -4.944 4.829 13.607 1.00 97.31 80 VAL A C 1
ATOM 617 O O . VAL A 1 80 ? -4.881 4.819 14.839 1.00 97.31 80 VAL A O 1
ATOM 620 N N . GLU A 1 81 ? -5.427 5.849 12.909 1.00 96.38 81 GLU A N 1
ATOM 621 C CA . GLU A 1 81 ? -6.095 7.023 13.469 1.00 96.38 81 GLU A CA 1
ATOM 622 C C . GLU A 1 81 ? -7.193 7.510 12.516 1.00 96.38 81 GLU A C 1
ATOM 624 O O . GLU A 1 81 ? -7.096 7.329 11.302 1.00 96.38 81 GLU A O 1
ATOM 629 N N . ASP A 1 82 ? -8.233 8.143 13.053 1.00 95.56 82 ASP A N 1
ATOM 630 C CA . ASP A 1 82 ? -9.261 8.775 12.224 1.00 95.56 82 ASP A CA 1
ATOM 631 C C . ASP A 1 82 ? -8.679 10.019 11.539 1.00 95.56 82 ASP A C 1
ATOM 633 O O . ASP A 1 82 ? -8.043 10.863 12.180 1.00 95.56 82 ASP A O 1
ATOM 637 N N . THR A 1 83 ? -8.916 10.162 10.237 1.00 93.69 83 THR A N 1
ATOM 638 C CA . THR A 1 83 ? -8.510 11.346 9.471 1.00 93.69 83 THR A CA 1
ATOM 639 C C . THR A 1 83 ? -9.428 11.535 8.277 1.00 93.69 83 THR A C 1
ATOM 641 O O . THR A 1 83 ? -9.903 10.556 7.729 1.00 93.69 83 THR A O 1
ATOM 644 N N . GLU A 1 84 ? -9.606 12.777 7.834 1.00 91.94 84 GLU A N 1
ATOM 645 C CA . GLU A 1 84 ? -10.267 13.113 6.559 1.00 91.94 84 GLU A CA 1
ATOM 646 C C . GLU A 1 84 ? -9.244 13.505 5.475 1.00 91.94 84 GLU A C 1
ATOM 648 O O . GLU A 1 84 ? -9.594 13.844 4.345 1.00 91.94 84 GLU A O 1
ATOM 653 N N . ALA A 1 85 ? -7.954 13.523 5.822 1.00 92.00 85 ALA A N 1
ATOM 654 C CA . ALA A 1 85 ? -6.893 13.845 4.882 1.00 92.00 85 ALA A CA 1
ATOM 655 C C . ALA A 1 85 ? -6.656 12.692 3.897 1.00 92.00 85 ALA A C 1
ATOM 657 O O . ALA A 1 85 ? -6.896 11.526 4.200 1.00 92.00 85 ALA A O 1
ATOM 658 N N . THR A 1 86 ? -6.098 13.019 2.731 1.00 93.19 86 THR A N 1
ATOM 659 C CA . THR A 1 86 ? -5.734 12.033 1.709 1.00 93.19 86 THR A CA 1
ATOM 660 C C . THR A 1 86 ? -4.277 12.181 1.279 1.00 93.19 86 THR A C 1
ATOM 662 O O . THR A 1 86 ? -3.724 13.280 1.294 1.00 93.19 86 THR A O 1
ATOM 665 N N . GLY A 1 87 ? -3.661 11.077 0.864 1.00 93.69 87 GLY A N 1
ATOM 666 C CA . GLY A 1 87 ? -2.295 11.018 0.345 1.00 93.69 87 GLY A CA 1
ATOM 667 C C . GLY A 1 87 ? -1.431 10.032 1.122 1.00 93.69 87 GLY A C 1
ATOM 668 O O . GLY A 1 87 ? -1.911 9.319 1.997 1.00 93.69 87 GLY A O 1
ATOM 669 N N . PHE A 1 88 ? -0.138 9.988 0.824 1.00 94.94 88 PHE A N 1
ATOM 670 C CA . PHE A 1 88 ? 0.805 9.173 1.584 1.00 94.94 88 PHE A CA 1
ATOM 671 C C . PHE A 1 88 ? 2.044 9.973 1.971 1.00 94.94 88 PHE A C 1
ATOM 673 O O . PHE A 1 88 ? 2.348 11.022 1.403 1.00 94.94 88 PHE A O 1
ATOM 680 N N . SER A 1 89 ? 2.762 9.496 2.979 1.00 94.88 89 SER A N 1
ATOM 681 C CA . SER A 1 89 ? 4.018 10.089 3.428 1.00 94.88 89 SER A CA 1
ATOM 682 C C . SER A 1 89 ? 5.015 8.982 3.753 1.00 94.88 89 SER A C 1
ATOM 684 O O . SER A 1 89 ? 4.701 8.066 4.512 1.00 94.88 89 SER A O 1
ATOM 686 N N . HIS A 1 90 ? 6.217 9.059 3.179 1.00 94.06 90 HIS A N 1
ATOM 687 C CA . HIS A 1 90 ? 7.318 8.163 3.527 1.00 94.06 90 HIS A CA 1
ATOM 688 C C . HIS A 1 90 ? 7.930 8.620 4.857 1.00 94.06 90 HIS A C 1
ATOM 690 O O . HIS A 1 90 ? 8.387 9.755 4.979 1.00 94.06 90 HIS A O 1
ATOM 696 N N . LEU A 1 91 ? 7.920 7.741 5.859 1.00 93.50 91 LEU A N 1
ATOM 697 C CA . LEU A 1 91 ? 8.400 8.033 7.215 1.00 93.50 91 LEU A CA 1
ATOM 698 C C . LEU A 1 91 ? 9.874 7.638 7.424 1.00 93.50 91 LEU A C 1
ATOM 700 O O . LEU A 1 91 ? 10.407 7.799 8.521 1.00 93.50 91 LEU A O 1
ATOM 704 N N . GLY A 1 92 ? 10.533 7.109 6.388 1.00 88.75 92 GLY A N 1
ATOM 705 C CA . GLY A 1 92 ? 11.875 6.535 6.474 1.00 88.75 92 GLY A CA 1
ATOM 706 C C . GLY A 1 92 ? 11.872 5.072 6.929 1.00 88.75 92 GLY A C 1
ATOM 707 O O . GLY A 1 92 ? 10.887 4.552 7.452 1.00 88.75 92 GLY A O 1
ATOM 708 N N . GLY A 1 93 ? 12.984 4.369 6.686 1.00 85.94 93 GLY A N 1
ATOM 709 C CA . GLY A 1 93 ? 13.132 2.953 7.052 1.00 85.94 93 GLY A CA 1
ATOM 710 C C . GLY A 1 93 ? 12.118 2.016 6.379 1.00 85.94 93 GLY A C 1
ATOM 711 O O . GLY A 1 93 ? 11.759 0.997 6.963 1.00 85.94 93 GLY A O 1
ATOM 712 N N . GLY A 1 94 ? 11.610 2.382 5.194 1.00 85.62 94 GLY A N 1
ATOM 713 C CA . GLY A 1 94 ? 10.594 1.619 4.460 1.00 85.62 94 GLY A CA 1
ATOM 714 C C . GLY A 1 94 ? 9.172 1.741 5.020 1.00 85.62 94 GLY A C 1
ATOM 715 O O . GLY A 1 94 ? 8.292 0.989 4.602 1.00 85.62 94 GLY A O 1
ATOM 716 N N . ARG A 1 95 ? 8.939 2.654 5.973 1.00 94.19 95 ARG A N 1
ATOM 717 C CA . ARG A 1 95 ? 7.623 2.898 6.576 1.00 94.19 95 ARG A CA 1
ATOM 718 C C . ARG A 1 95 ? 6.855 3.968 5.822 1.00 94.19 95 ARG A C 1
ATOM 720 O O . ARG A 1 95 ? 7.423 4.969 5.386 1.00 94.19 95 ARG A O 1
ATOM 727 N N . TYR A 1 96 ? 5.542 3.793 5.774 1.00 97.44 96 TYR A N 1
ATOM 728 C CA . TYR A 1 96 ? 4.615 4.754 5.193 1.00 97.44 96 TYR A CA 1
ATOM 729 C C . TYR A 1 96 ? 3.477 5.053 6.152 1.00 97.44 96 TYR A C 1
ATOM 731 O O . TYR A 1 96 ? 3.035 4.187 6.906 1.00 97.44 96 TYR A O 1
ATOM 739 N N . GLU A 1 97 ? 2.980 6.278 6.074 1.00 97.69 97 GLU A N 1
ATOM 740 C CA . GLU A 1 97 ? 1.637 6.618 6.516 1.00 97.69 97 GLU A CA 1
ATOM 741 C C . GLU A 1 97 ? 0.768 6.822 5.280 1.00 97.69 97 GLU A C 1
ATOM 743 O O . GLU A 1 97 ? 1.107 7.624 4.407 1.00 97.69 97 GLU A O 1
ATOM 748 N N . LEU A 1 98 ? -0.327 6.074 5.192 1.00 97.62 98 LEU A N 1
ATOM 749 C CA . LEU A 1 98 ? -1.346 6.218 4.163 1.00 97.62 98 LEU A CA 1
ATOM 750 C C . LEU A 1 98 ? -2.541 6.943 4.771 1.00 97.62 98 LEU A C 1
ATOM 752 O O . LEU A 1 98 ? -3.002 6.558 5.836 1.00 97.62 98 LEU A O 1
ATOM 756 N N . ARG A 1 99 ? -3.062 7.964 4.101 1.00 97.69 99 ARG A N 1
ATOM 757 C CA . ARG A 1 99 ? -4.291 8.668 4.475 1.00 97.69 99 ARG A CA 1
ATOM 758 C C . ARG A 1 99 ? -5.276 8.513 3.330 1.00 97.69 99 ARG A C 1
ATOM 760 O O . ARG A 1 99 ? -4.955 8.849 2.189 1.00 97.69 99 ARG A O 1
ATOM 767 N N . GLY A 1 100 ? -6.426 7.929 3.608 1.00 97.19 100 GLY A N 1
ATOM 768 C CA . GLY A 1 100 ? -7.340 7.467 2.575 1.00 97.19 100 GLY A CA 1
ATOM 769 C C . GLY A 1 100 ? -8.548 6.791 3.191 1.00 97.19 100 GLY A C 1
ATOM 770 O O . GLY A 1 100 ? -8.922 7.114 4.312 1.00 97.19 100 GLY A O 1
ATOM 771 N N . GLN A 1 101 ? -9.148 5.846 2.477 1.00 97.75 101 GLN A N 1
ATOM 772 C CA . GLN A 1 101 ? -10.390 5.201 2.887 1.00 97.75 101 GLN A CA 1
ATOM 773 C C . GLN A 1 101 ? -10.300 3.678 2.853 1.00 97.75 101 GLN A C 1
ATOM 775 O O . GLN A 1 101 ? -9.859 3.089 1.866 1.00 97.75 101 GLN A O 1
ATOM 780 N N . VAL A 1 102 ? -10.788 3.025 3.909 1.00 98.31 102 VAL A N 1
ATOM 781 C CA . VAL A 1 102 ? -11.108 1.595 3.873 1.00 98.31 102 VAL A CA 1
ATOM 782 C C . VAL A 1 102 ? -12.393 1.436 3.068 1.00 98.31 102 VAL A C 1
ATOM 784 O O . VAL A 1 102 ? -13.480 1.787 3.531 1.00 98.31 102 VAL A O 1
ATOM 787 N N . VAL A 1 103 ? -12.262 0.893 1.858 1.00 98.06 103 VAL A N 1
ATOM 788 C CA . VAL A 1 103 ? -13.368 0.719 0.905 1.00 98.06 103 VAL A CA 1
ATOM 789 C C . VAL A 1 103 ? -14.246 -0.460 1.314 1.00 98.06 103 VAL A C 1
ATOM 791 O O . VAL A 1 103 ? -15.472 -0.370 1.312 1.00 98.06 103 VAL A O 1
ATOM 794 N N . ARG A 1 104 ? -13.620 -1.594 1.649 1.00 98.06 104 ARG A N 1
ATOM 795 C CA . ARG A 1 104 ? -14.306 -2.830 2.055 1.00 98.06 104 ARG A CA 1
ATOM 796 C C . ARG A 1 104 ? -13.352 -3.821 2.712 1.00 98.06 104 ARG A C 1
ATOM 798 O O . ARG A 1 104 ? -12.150 -3.814 2.450 1.00 98.06 104 ARG A O 1
ATOM 805 N N . GLY A 1 105 ? -13.919 -4.744 3.486 1.00 97.88 105 GLY A N 1
ATOM 806 C CA . GLY A 1 105 ? -13.251 -6.005 3.806 1.00 97.88 105 GLY A CA 1
ATOM 807 C C . GLY A 1 105 ? -13.172 -6.905 2.568 1.00 97.88 105 GLY A C 1
ATOM 808 O O . GLY A 1 105 ? -14.114 -6.964 1.769 1.00 97.88 105 GLY A O 1
ATOM 809 N N . LEU A 1 106 ? -12.039 -7.584 2.409 1.00 96.94 106 LEU A N 1
ATOM 810 C CA . LEU A 1 106 ? -11.812 -8.569 1.352 1.00 96.94 106 LEU A CA 1
ATOM 811 C C . LEU A 1 106 ? -12.031 -9.977 1.897 1.00 96.94 106 LEU A C 1
ATOM 813 O O . LEU A 1 106 ? -12.911 -10.698 1.439 1.00 96.94 106 LEU A O 1
ATOM 817 N N . GLU A 1 107 ? -11.268 -10.311 2.932 1.00 93.19 107 GLU A N 1
ATOM 818 C CA . GLU A 1 107 ? -11.294 -11.575 3.658 1.00 93.19 107 GLU A CA 1
ATOM 819 C C . GLU A 1 107 ? -10.929 -11.299 5.123 1.00 93.19 107 GLU A C 1
ATOM 821 O O . GLU A 1 107 ? -10.642 -10.159 5.504 1.00 93.19 107 GLU A O 1
ATOM 826 N N . ARG A 1 108 ? -10.924 -12.326 5.979 1.00 90.44 108 ARG A N 1
ATOM 827 C CA . ARG A 1 108 ? -10.555 -12.149 7.388 1.00 90.44 108 ARG A CA 1
ATOM 828 C C . ARG A 1 108 ? -9.144 -11.553 7.498 1.00 90.44 108 ARG A C 1
ATOM 830 O O . ARG A 1 108 ? -8.172 -12.198 7.129 1.00 90.44 108 ARG A O 1
ATOM 837 N N . GLY A 1 109 ? -9.057 -10.348 8.062 1.00 94.56 109 GLY A N 1
ATOM 838 C CA . GLY A 1 109 ? -7.795 -9.634 8.275 1.00 94.56 109 GLY A CA 1
ATOM 839 C C . GLY A 1 109 ? -7.286 -8.845 7.067 1.00 94.56 109 GLY A C 1
ATOM 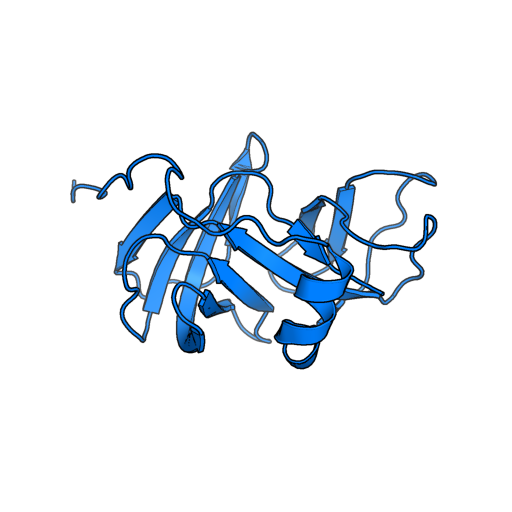840 O O . GLY A 1 109 ? -6.266 -8.179 7.210 1.00 94.56 109 GLY A O 1
ATOM 841 N N . PHE A 1 110 ? -7.987 -8.865 5.925 1.00 97.38 110 PHE A N 1
ATOM 842 C CA . PHE A 1 110 ? -7.593 -8.157 4.705 1.00 97.38 110 PHE A CA 1
ATOM 843 C C . PHE A 1 110 ? -8.628 -7.120 4.276 1.00 97.38 110 PHE A C 1
ATOM 845 O O . PHE A 1 110 ? -9.829 -7.395 4.218 1.00 97.38 110 PHE A O 1
ATOM 852 N N . TYR A 1 111 ? -8.144 -5.935 3.918 1.00 98.56 111 TYR A N 1
ATOM 853 C CA . TYR A 1 111 ? -8.962 -4.773 3.591 1.00 98.56 111 TYR A CA 1
ATOM 854 C C . TYR A 1 111 ? -8.469 -4.121 2.306 1.00 98.56 111 TYR A C 1
ATOM 856 O O . TYR A 1 111 ? -7.265 -4.024 2.083 1.00 98.56 111 TYR A O 1
ATOM 864 N N . LEU A 1 112 ? -9.398 -3.644 1.481 1.00 98.62 112 LEU A N 1
ATOM 865 C CA . LEU A 1 112 ? -9.068 -2.771 0.361 1.00 98.62 112 LEU A CA 1
ATOM 866 C C . LEU A 1 112 ? -9.046 -1.328 0.857 1.00 98.62 112 LEU A C 1
ATOM 868 O O . LEU A 1 112 ? -10.038 -0.851 1.415 1.00 98.62 112 LEU A O 1
ATOM 872 N N . PHE A 1 113 ? -7.931 -0.647 0.633 1.00 98.62 113 PHE A N 1
ATOM 873 C CA . PHE A 1 113 ? -7.713 0.732 1.037 1.00 98.62 113 PHE A CA 1
ATOM 874 C C . PHE A 1 113 ? -7.374 1.591 -0.178 1.00 98.62 113 PHE A C 1
ATOM 876 O O . PHE A 1 113 ? -6.514 1.212 -0.970 1.00 98.62 113 PHE A O 1
ATOM 883 N N . ALA A 1 114 ? -8.044 2.729 -0.327 1.00 97.88 114 ALA A N 1
ATOM 884 C CA . ALA A 1 114 ? -7.855 3.647 -1.445 1.00 97.88 114 ALA A CA 1
ATOM 885 C C . ALA A 1 114 ? -7.268 4.978 -0.966 1.00 97.88 114 ALA A C 1
ATOM 887 O O . ALA A 1 114 ? -7.716 5.534 0.036 1.00 97.88 114 ALA A O 1
ATOM 888 N N . VAL A 1 115 ? -6.274 5.494 -1.689 1.00 96.94 115 VAL A N 1
ATOM 889 C CA . VAL A 1 115 ? -5.591 6.763 -1.394 1.00 96.94 115 VAL A CA 1
ATOM 890 C C . VAL A 1 115 ? -5.658 7.687 -2.604 1.00 96.94 115 VAL A C 1
ATOM 892 O O . VAL A 1 115 ? -5.242 7.304 -3.694 1.00 96.94 115 VAL A O 1
ATOM 895 N N . GLY A 1 116 ? -6.070 8.938 -2.392 1.00 91.88 116 GLY A N 1
ATOM 896 C CA . GLY A 1 116 ? -5.979 9.998 -3.400 1.00 91.88 116 GLY A CA 1
ATOM 897 C C . GLY A 1 116 ? -6.942 9.857 -4.580 1.00 91.88 116 GLY A C 1
ATOM 898 O O . GLY A 1 116 ? -7.853 9.036 -4.580 1.00 91.88 116 GLY A O 1
ATOM 899 N N . HIS A 1 117 ? -6.736 10.712 -5.585 1.00 85.56 117 HIS A N 1
ATOM 900 C CA . HIS A 1 117 ? -7.457 10.683 -6.855 1.00 85.56 117 HIS A CA 1
ATOM 901 C C . HIS A 1 117 ? -6.481 10.995 -8.013 1.00 85.56 117 HIS A C 1
ATOM 903 O O . HIS A 1 117 ? -5.854 12.058 -7.983 1.00 85.56 117 HIS A O 1
ATOM 909 N N . PRO A 1 118 ? -6.350 10.137 -9.046 1.00 89.00 118 PRO A N 1
ATOM 910 C CA . PRO A 1 118 ? -6.966 8.810 -9.155 1.00 89.00 118 PRO A CA 1
ATOM 911 C C . PRO A 1 118 ? -6.524 7.892 -8.006 1.00 89.00 118 PRO A C 1
ATOM 913 O O . PRO A 1 118 ? -5.457 8.092 -7.428 1.00 89.00 118 PRO A O 1
ATOM 916 N N . GLU A 1 119 ? -7.379 6.935 -7.643 1.00 93.19 119 GLU A N 1
ATOM 917 C CA . GLU A 1 119 ? -7.161 6.099 -6.461 1.00 93.19 119 GLU A CA 1
ATOM 918 C C . GLU A 1 119 ? -5.942 5.190 -6.638 1.00 93.19 119 GLU A C 1
ATOM 920 O O . GLU A 1 119 ? -5.839 4.451 -7.618 1.00 93.19 119 GLU A O 1
ATOM 925 N N . LEU A 1 120 ? -5.048 5.199 -5.653 1.00 96.31 120 LEU A N 1
ATOM 926 C CA . LEU A 1 120 ? -4.067 4.141 -5.444 1.00 96.31 120 LEU A CA 1
ATOM 927 C C . LEU A 1 120 ? -4.663 3.116 -4.485 1.00 96.31 120 LEU A C 1
ATOM 929 O O . LEU A 1 120 ? -5.036 3.463 -3.361 1.00 96.31 120 LEU A O 1
ATOM 933 N N . LEU A 1 121 ? -4.729 1.864 -4.923 1.00 98.00 121 LEU A N 1
ATOM 934 C CA . LEU A 1 121 ? -5.303 0.765 -4.161 1.00 98.00 121 LEU A CA 1
ATOM 935 C C . LEU A 1 121 ? -4.220 -0.032 -3.439 1.00 98.00 121 LEU A C 1
ATOM 937 O O . LEU A 1 121 ? -3.206 -0.414 -4.019 1.00 98.00 121 LEU A O 1
ATOM 941 N N . PHE A 1 122 ? -4.487 -0.328 -2.172 1.00 98.38 122 PHE A N 1
ATOM 942 C CA . PHE A 1 122 ? -3.656 -1.147 -1.305 1.00 98.38 122 PHE A CA 1
ATOM 943 C C . PHE A 1 122 ? -4.497 -2.276 -0.718 1.00 98.38 122 PHE A C 1
ATOM 945 O O . PHE A 1 122 ? -5.610 -2.058 -0.237 1.00 98.38 122 PHE A O 1
ATOM 952 N N . VAL A 1 123 ? -3.937 -3.480 -0.690 1.00 98.38 123 VAL A N 1
ATOM 953 C CA . VAL A 1 123 ? -4.434 -4.575 0.140 1.00 98.38 123 VAL A CA 1
ATOM 954 C C . VAL A 1 123 ? -3.739 -4.478 1.488 1.00 98.38 123 VAL A C 1
ATOM 956 O O . VAL A 1 123 ? -2.539 -4.719 1.604 1.00 98.38 123 VAL A O 1
ATOM 959 N N . LEU A 1 124 ? -4.481 -4.099 2.521 1.00 98.44 124 LEU A N 1
ATOM 960 C CA . LEU A 1 124 ? -3.956 -3.973 3.874 1.00 98.44 124 LEU A CA 1
ATOM 961 C C . LEU A 1 124 ? -4.235 -5.235 4.683 1.00 98.44 124 LEU A C 1
ATOM 963 O O . LEU A 1 124 ? -5.383 -5.672 4.751 1.00 98.44 124 LEU A O 1
ATOM 967 N N . ALA A 1 125 ? -3.209 -5.778 5.337 1.00 97.88 125 ALA A N 1
ATOM 968 C CA . ALA A 1 125 ? -3.379 -6.779 6.385 1.00 97.88 125 ALA A CA 1
ATOM 969 C C . ALA A 1 125 ? -3.409 -6.109 7.759 1.00 97.88 125 ALA A C 1
ATOM 971 O O . ALA A 1 125 ? -2.525 -5.320 8.088 1.00 97.88 125 ALA A O 1
ATOM 972 N N . SER A 1 126 ? -4.393 -6.453 8.585 1.00 96.56 126 SER A N 1
ATOM 973 C CA . SER A 1 126 ? -4.524 -5.935 9.948 1.00 96.56 126 SER A CA 1
ATOM 974 C C . SER A 1 126 ? -4.860 -7.053 10.931 1.00 96.56 126 SER A C 1
ATOM 976 O O . SER A 1 126 ? -5.698 -7.914 10.660 1.00 96.56 126 SER A O 1
ATOM 978 N N . SER A 1 127 ? -4.223 -7.024 12.104 1.00 92.44 127 SER A N 1
ATOM 979 C CA . SER A 1 127 ? -4.539 -7.925 13.221 1.00 92.44 127 SER A CA 1
ATOM 980 C C . SER A 1 127 ? -5.814 -7.521 13.970 1.00 92.44 127 SER A C 1
ATOM 982 O O . SER A 1 127 ? -6.359 -8.321 14.732 1.00 92.44 127 SER A O 1
ATOM 984 N N . GLN A 1 128 ? -6.304 -6.299 13.746 1.00 92.25 128 GLN A N 1
ATOM 985 C CA . GLN A 1 128 ? -7.541 -5.777 14.318 1.00 92.25 128 GLN A CA 1
ATOM 986 C C . GLN A 1 128 ? -8.534 -5.383 13.220 1.00 92.25 128 GLN A C 1
ATOM 988 O O . GLN A 1 128 ? -8.112 -4.962 12.138 1.00 92.25 128 GLN A O 1
ATOM 993 N N . PRO A 1 129 ? -9.850 -5.485 13.476 1.00 95.00 129 PRO A N 1
ATOM 994 C CA . PRO A 1 129 ? -10.847 -5.001 12.537 1.00 95.00 129 PRO A CA 1
ATOM 995 C C . PRO A 1 129 ? -10.653 -3.518 12.212 1.00 95.00 129 PRO A C 1
ATOM 997 O O . PRO A 1 129 ? -10.570 -2.699 13.125 1.00 95.00 129 PRO A O 1
ATOM 1000 N N . LEU A 1 130 ? -10.606 -3.176 10.923 1.00 96.06 130 LEU A N 1
ATOM 1001 C CA . LEU A 1 130 ? -10.585 -1.784 10.473 1.00 96.06 130 LEU A CA 1
ATOM 1002 C C . LEU A 1 130 ? -12.016 -1.299 10.197 1.00 96.06 130 LEU A C 1
ATOM 1004 O O . LEU A 1 130 ? -12.763 -2.017 9.519 1.00 96.06 130 LEU A O 1
ATOM 1008 N N . PRO A 1 131 ? -12.420 -0.117 10.701 1.00 95.31 131 PRO A N 1
ATOM 1009 C CA . PRO A 1 131 ? -13.703 0.472 10.339 1.00 95.31 131 PRO A CA 1
ATOM 1010 C C . PRO A 1 131 ? -13.700 0.885 8.862 1.00 95.31 131 PRO A C 1
ATOM 1012 O O . PRO A 1 131 ? -12.655 1.205 8.299 1.00 95.31 131 PRO A O 1
ATOM 1015 N N . LEU A 1 132 ? -14.876 0.869 8.232 1.00 97.12 132 LEU A N 1
ATOM 1016 C CA . LEU A 1 132 ? -15.044 1.440 6.895 1.00 97.12 132 LEU A CA 1
ATOM 1017 C C . LEU A 1 132 ? -14.959 2.966 6.962 1.00 97.12 132 LEU A C 1
ATOM 1019 O O . LEU A 1 132 ? -15.383 3.563 7.951 1.00 97.12 132 LEU A O 1
ATOM 1023 N N . GLY A 1 133 ? -14.493 3.579 5.876 1.00 96.88 133 GLY A N 1
ATOM 1024 C CA . GLY A 1 133 ? -14.384 5.030 5.770 1.00 96.88 133 GLY A CA 1
ATOM 1025 C C . GLY A 1 133 ? -12.962 5.551 5.986 1.00 96.88 133 GLY A C 1
ATOM 1026 O O . GLY A 1 133 ? -11.997 4.796 5.814 1.00 96.88 133 GLY A O 1
ATOM 1027 N N . PRO A 1 134 ? -12.822 6.856 6.263 1.00 97.75 134 PRO A N 1
ATOM 1028 C CA . PRO A 1 134 ? -11.554 7.547 6.132 1.00 97.75 134 PRO A CA 1
ATOM 1029 C C . PRO A 1 134 ? -10.658 7.322 7.363 1.00 97.75 134 PRO A C 1
ATOM 1031 O O . PRO A 1 134 ? -11.096 7.420 8.509 1.00 97.75 134 PRO A O 1
ATOM 1034 N N . LEU A 1 135 ? -9.398 6.953 7.117 1.00 97.88 135 LEU A N 1
ATOM 1035 C CA . LEU A 1 135 ? -8.405 6.590 8.131 1.00 97.88 135 LEU A CA 1
ATOM 1036 C C . LEU A 1 135 ? -7.000 7.007 7.697 1.00 97.88 135 LEU A C 1
ATOM 1038 O O . LEU A 1 135 ? -6.658 6.986 6.511 1.00 97.88 135 LEU A O 1
ATOM 1042 N N . ALA A 1 136 ? -6.156 7.323 8.677 1.00 98.12 136 ALA A N 1
ATOM 1043 C CA . ALA A 1 136 ? -4.716 7.268 8.515 1.00 98.12 136 ALA A CA 1
ATOM 1044 C C . ALA A 1 136 ? -4.218 5.917 9.027 1.00 98.12 136 ALA A C 1
ATOM 1046 O O . ALA A 1 136 ? -4.598 5.454 10.103 1.00 98.12 136 ALA A O 1
ATOM 1047 N N . VAL A 1 137 ? -3.346 5.289 8.253 1.00 98.12 137 VAL A N 1
ATOM 1048 C CA . VAL A 1 137 ? -2.796 3.967 8.513 1.00 98.12 137 VAL A CA 1
ATOM 1049 C C . VAL A 1 137 ? -1.283 4.065 8.446 1.00 98.12 137 VAL A C 1
ATOM 1051 O O . VAL A 1 137 ? -0.713 4.344 7.392 1.00 98.12 137 VAL A O 1
ATOM 1054 N N . ARG A 1 138 ? -0.613 3.786 9.562 1.00 98.25 138 ARG A N 1
ATOM 1055 C CA . ARG A 1 138 ? 0.832 3.570 9.571 1.00 98.25 138 ARG A CA 1
ATOM 1056 C C . ARG A 1 138 ? 1.123 2.117 9.242 1.00 98.25 138 ARG A C 1
ATOM 1058 O O . ARG A 1 138 ? 0.574 1.215 9.877 1.00 98.25 138 ARG A O 1
ATOM 1065 N N . LEU A 1 139 ? 1.996 1.902 8.268 1.00 97.81 139 LEU A N 1
ATOM 1066 C CA . LEU A 1 139 ? 2.407 0.577 7.835 1.00 97.81 139 LEU A CA 1
ATOM 1067 C C . LEU A 1 139 ? 3.692 0.13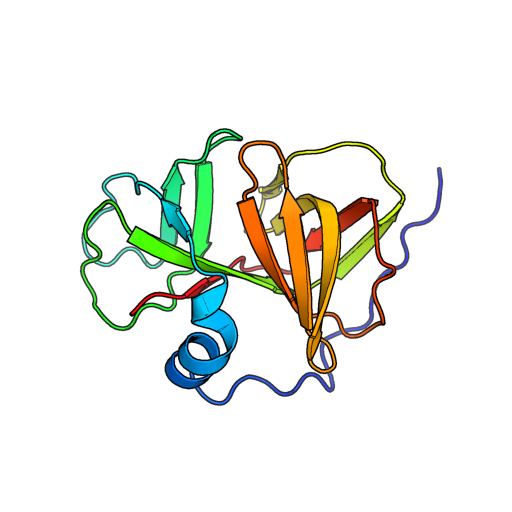4 8.535 1.00 97.81 139 LEU A C 1
ATOM 1069 O O . LEU A 1 139 ? 4.668 0.888 8.608 1.00 97.81 139 LEU A O 1
ATOM 1073 N N . ALA A 1 140 ? 3.711 -1.124 8.967 1.00 96.31 140 ALA A N 1
ATOM 1074 C CA . ALA A 1 140 ? 4.946 -1.827 9.258 1.00 96.31 140 ALA A CA 1
ATOM 1075 C C . ALA A 1 140 ? 5.746 -2.007 7.950 1.00 96.31 140 ALA A C 1
ATOM 1077 O O . ALA A 1 140 ? 5.152 -2.266 6.899 1.00 96.31 140 ALA A O 1
ATOM 1078 N N . PRO A 1 141 ? 7.083 -1.880 7.985 1.00 94.06 141 PRO A N 1
ATOM 1079 C CA . PRO A 1 141 ? 7.906 -2.108 6.810 1.00 94.06 141 PRO A CA 1
ATOM 1080 C C . PRO A 1 141 ? 8.078 -3.620 6.550 1.00 94.06 141 PRO A C 1
ATOM 1082 O O . PRO A 1 141 ? 8.117 -4.398 7.509 1.00 94.06 141 PRO A O 1
ATOM 1085 N N . PRO A 1 142 ? 8.273 -4.045 5.288 1.00 93.62 142 PRO A N 1
ATOM 1086 C CA . PRO A 1 142 ? 8.239 -3.231 4.072 1.00 93.62 142 PRO A CA 1
ATOM 1087 C C . PRO A 1 142 ? 6.821 -3.080 3.490 1.00 93.62 142 PRO A C 1
ATOM 1089 O O . PRO A 1 142 ? 5.984 -3.970 3.624 1.00 93.62 142 PRO A O 1
ATOM 1092 N N . LEU A 1 143 ? 6.589 -1.991 2.749 1.00 96.06 143 LEU A N 1
ATOM 1093 C CA . LEU A 1 143 ? 5.518 -1.944 1.747 1.00 96.06 143 LEU A CA 1
ATOM 1094 C C . LEU A 1 143 ? 5.908 -2.868 0.585 1.00 96.06 143 LEU A C 1
ATOM 1096 O O . LEU A 1 143 ? 7.001 -2.729 0.039 1.00 96.06 143 LEU A O 1
ATOM 1100 N N . MET A 1 144 ? 5.044 -3.808 0.216 1.00 95.44 144 MET A N 1
ATOM 1101 C CA . MET A 1 144 ? 5.326 -4.831 -0.794 1.00 95.44 144 MET A CA 1
ATOM 1102 C C . MET A 1 144 ? 4.581 -4.549 -2.098 1.00 95.44 144 MET A C 1
ATOM 1104 O O . MET A 1 144 ? 3.448 -4.068 -2.079 1.00 95.44 144 MET A O 1
ATOM 1108 N N . ALA A 1 145 ? 5.199 -4.906 -3.222 1.00 94.44 145 ALA A N 1
ATOM 1109 C CA . ALA A 1 145 ? 4.555 -4.950 -4.528 1.00 94.44 145 ALA A CA 1
ATOM 1110 C C . ALA A 1 145 ? 4.607 -6.376 -5.080 1.00 94.44 145 ALA A C 1
ATOM 1112 O O . ALA A 1 145 ? 5.680 -6.931 -5.308 1.00 94.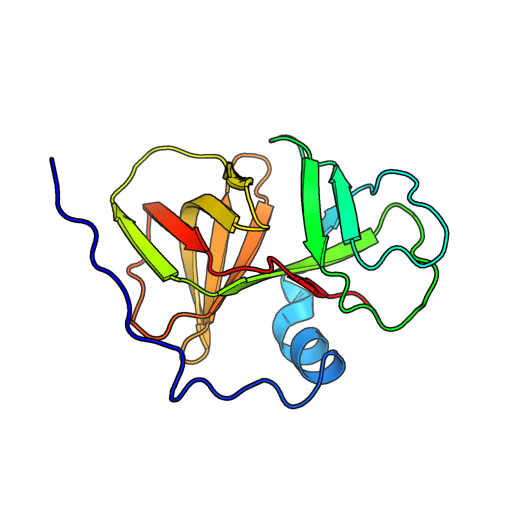44 145 ALA A O 1
ATOM 1113 N N . PHE A 1 146 ? 3.435 -6.965 -5.298 1.00 93.81 146 PHE A N 1
ATOM 1114 C CA . PHE A 1 146 ? 3.285 -8.256 -5.961 1.00 93.81 146 PHE A CA 1
ATOM 1115 C C . PHE A 1 146 ? 2.974 -8.035 -7.437 1.00 93.81 146 PHE A C 1
ATOM 1117 O O . PHE A 1 146 ? 2.265 -7.093 -7.796 1.00 93.81 146 PHE A O 1
ATOM 1124 N N . ARG A 1 147 ? 3.511 -8.904 -8.290 1.00 90.75 147 ARG A N 1
ATOM 1125 C CA . ARG A 1 147 ? 3.374 -8.851 -9.748 1.00 90.75 147 ARG A CA 1
ATOM 1126 C C . ARG A 1 147 ? 3.604 -10.249 -10.336 1.00 90.75 147 ARG A C 1
ATOM 1128 O O . ARG A 1 147 ? 4.290 -11.043 -9.685 1.00 90.75 147 ARG A O 1
ATOM 1135 N N . PRO A 1 148 ? 3.062 -10.544 -11.528 1.00 84.44 148 PRO A N 1
ATOM 1136 C CA . PRO A 1 148 ? 3.276 -11.825 -12.187 1.00 84.44 148 PRO A CA 1
ATOM 1137 C C . PRO A 1 148 ? 4.715 -11.983 -12.714 1.00 84.44 148 PRO A C 1
ATOM 1139 O O . PRO A 1 148 ? 5.495 -10.994 -12.752 1.00 84.44 148 PRO A O 1
#

Mean predicted aligned error: 6.68 Å

Organism: NCBI:txid1644118

Radius of gyration: 14.71 Å; Cα contacts (8 Å, |Δi|>4): 334; chains: 1; bounding box: 34×35×40 Å

Nearest PDB structures (foldseek):
  4jx6-assembly1_A  TM=5.351E-01  e=5.335E+00  Rhizobium etli CFN 42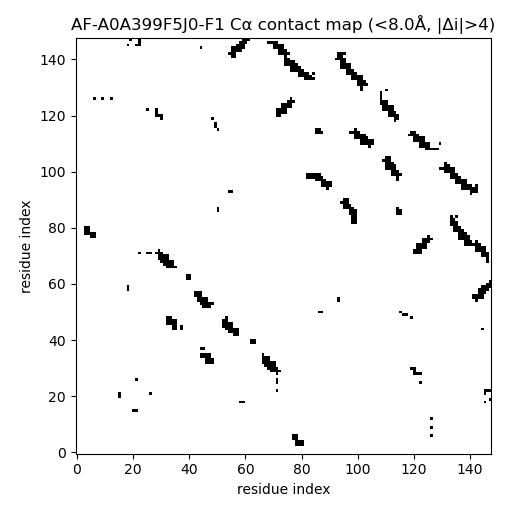
  2i3r-assembly1_A  TM=2.900E-01  e=3.264E+00  Homo sapiens
  8fkv-assembly1_SM  TM=3.659E-01  e=7.817E+00  Homo sapiens
  8inf-assembly1_v  TM=3.310E-01  e=7.009E+00  Homo sapiens
  8fkx-assembly1_SM  TM=3.609E-01  e=9.208E+00  Homo sapiens

Sequence (148 aa):
MRSMSVLPSSRGMVLEDSAEGFWERFSAYAQEWPIAPEPVGSPILELLTPAGILYTFDRGLTPTPRSPLRVLLHGVVEAVEDTEATGFSHLGGGRYELRGQVVRGLERGFYLFAVGHPELLFVLASSQPLPLGPLAVRLAPPLMAFRP

Solvent-accessible surface area (backbone atoms only — not comparable to full-atom values): 8433 Å² total; per-residue (Å²): 135,86,83,76,58,80,60,78,78,79,87,79,66,83,73,73,93,42,62,64,60,52,42,75,76,47,49,90,61,36,45,77,35,43,50,61,93,66,66,89,66,56,61,58,42,44,35,56,47,100,88,43,77,45,75,21,39,55,51,46,77,54,76,72,82,59,71,65,33,60,33,32,37,36,36,37,56,39,33,58,46,86,37,90,55,66,37,70,44,81,72,56,89,58,21,37,38,40,18,19,29,33,76,44,77,76,52,96,49,31,29,39,33,38,28,55,84,81,69,46,57,31,44,33,38,34,97,59,93,76,71,77,43,53,29,30,36,33,32,42,61,63,33,30,30,37,36,111

Secondary structure (DSSP, 8-state):
-PPPEEPPP-TT----S-HHHHHHHHGGG-EEE-B--PPTT-SEEEEEETTEEEEEEE--SSSSPPSSEEEEEEEEEEEEEE----EEEEEETTEEEEEEEEEEEEETTEEEEEETTTTEEEEEE-SSPPPSEEEEEEEEEEEEEE--

Foldseek 3Di:
DDDWDFDDDDVPPPDPPALVSVCVQCLVLWDWFFWDDDPQQPQWTFTQDPLGTQTAGEREDDRGDDPRFGKAKEFEFGTKDADPDFGKDDPPPQKIKGWFWFADARDVQWTWTWGDPVTDIHTYGYPDDDDTTTMITITDDHTHIRGD